Protein AF-A0A942EDS4-F1 (afdb_monomer)

Mean predicted aligned error: 5.41 Å

Solvent-accessible surface area (backbone atoms only — not comparable to full-atom values): 4020 Å² total; per-residue (Å²): 139,87,73,56,26,32,38,79,86,79,66,44,83,38,57,94,61,66,46,82,87,41,56,80,69,58,75,45,62,40,94,84,75,65,48,49,22,34,55,46,73,50,80,43,77,40,77,91,78,73,43,81,41,82,47,50,36,49,42,77,58,80,133

Sequence (63 aa):
MFYYVDCPECKKDLSRFAEQENLDKGAIYCPYCESALRLKYGEIYEQEMGGDCIIFWFEKWED

Structure (mmCIF, N/CA/C/O backbone):
data_AF-A0A942EDS4-F1
#
_entry.id   AF-A0A942EDS4-F1
#
loop_
_atom_site.group_PDB
_atom_site.id
_atom_site.type_symbol
_atom_site.label_atom_id
_atom_site.label_alt_id
_atom_site.label_comp_id
_atom_site.label_asym_id
_atom_site.label_entity_id
_atom_site.label_seq_id
_atom_site.pdbx_PDB_ins_code
_atom_site.Cartn_x
_atom_site.Cartn_y
_atom_site.Cartn_z
_atom_site.occupancy
_atom_site.B_iso_or_equiv
_atom_site.auth_seq_id
_atom_site.auth_comp_id
_atom_site.auth_asym_id
_atom_site.auth_atom_id
_atom_site.pdbx_PDB_model_num
ATOM 1 N N . MET A 1 1 ? 8.551 11.647 -10.701 1.00 37.50 1 MET A N 1
ATOM 2 C CA . MET A 1 1 ? 8.634 10.806 -9.490 1.00 37.50 1 MET A CA 1
ATOM 3 C C . MET A 1 1 ? 7.244 10.753 -8.866 1.00 37.50 1 MET A C 1
ATOM 5 O O . MET A 1 1 ? 6.904 11.593 -8.044 1.00 37.50 1 MET A O 1
ATOM 9 N N . PHE A 1 2 ? 6.393 9.868 -9.386 1.00 39.12 2 PHE A N 1
ATOM 10 C CA . PHE A 1 2 ? 5.005 9.706 -8.948 1.00 39.12 2 PHE A CA 1
ATOM 11 C C . PHE A 1 2 ? 4.971 8.556 -7.945 1.00 39.12 2 PHE A C 1
ATOM 13 O O . PHE A 1 2 ? 5.197 7.418 -8.338 1.00 39.12 2 PHE A O 1
ATOM 2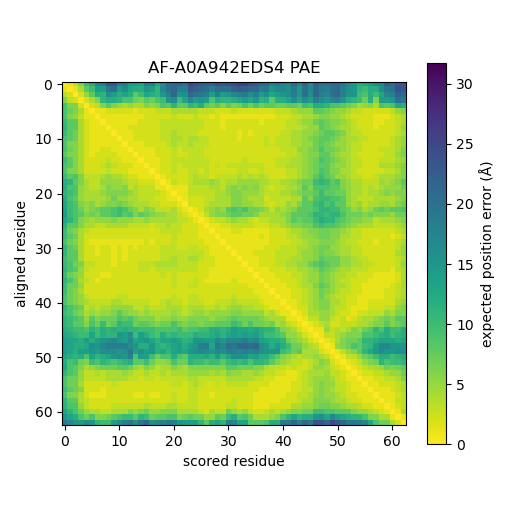0 N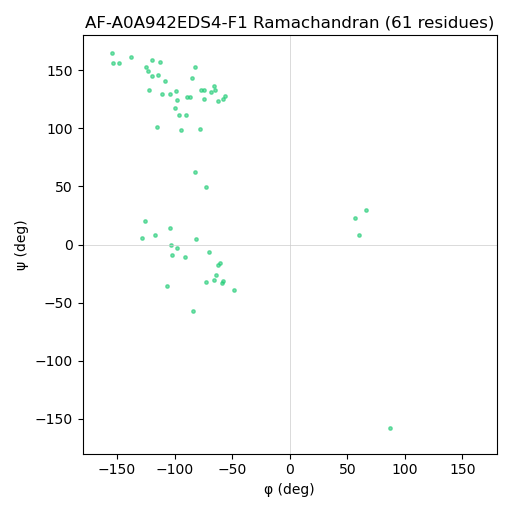 N . TYR A 1 3 ? 4.716 8.831 -6.668 1.00 46.75 3 TYR A N 1
ATOM 21 C CA . TYR A 1 3 ? 4.525 7.772 -5.681 1.00 46.75 3 TYR A CA 1
ATOM 22 C C . TYR A 1 3 ? 3.096 7.84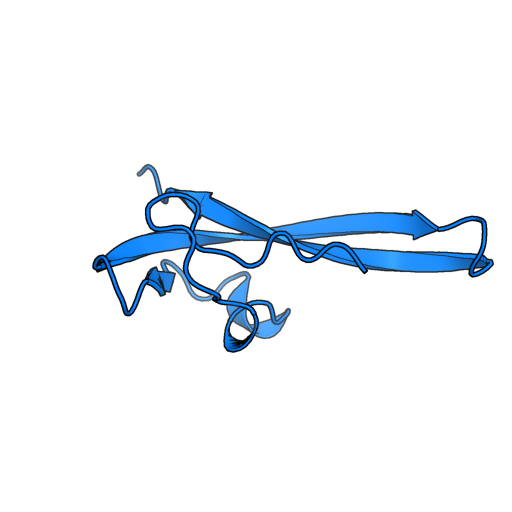1 -5.166 1.00 46.75 3 TYR A C 1
ATOM 24 O O . TYR A 1 3 ? 2.759 8.671 -4.329 1.00 46.75 3 TYR A O 1
ATOM 32 N N . TYR A 1 4 ? 2.253 6.948 -5.682 1.00 62.34 4 TYR A N 1
ATOM 33 C CA . TYR A 1 4 ? 0.911 6.663 -5.169 1.00 62.34 4 TYR A CA 1
ATOM 34 C C . TYR A 1 4 ? 0.997 5.871 -3.853 1.00 62.34 4 TYR A C 1
ATOM 36 O O . TYR A 1 4 ? 0.361 4.841 -3.677 1.00 62.34 4 TYR A O 1
ATOM 44 N N . VAL A 1 5 ? 1.820 6.348 -2.924 1.00 83.12 5 VAL A N 1
ATOM 45 C CA . VAL A 1 5 ? 2.081 5.732 -1.618 1.00 83.12 5 VAL A CA 1
ATOM 46 C C . VAL A 1 5 ? 1.358 6.466 -0.496 1.00 83.12 5 VAL A C 1
ATOM 48 O O . VAL A 1 5 ? 1.659 6.256 0.669 1.00 83.12 5 VAL A O 1
ATOM 51 N N . ASP A 1 6 ? 0.401 7.327 -0.829 1.00 92.12 6 ASP A N 1
ATOM 52 C CA . ASP A 1 6 ? -0.460 7.973 0.152 1.00 92.12 6 ASP A CA 1
ATOM 53 C C . ASP A 1 6 ? -1.615 7.052 0.554 1.00 92.12 6 ASP A C 1
ATOM 55 O O . ASP A 1 6 ? -2.111 6.241 -0.232 1.00 92.12 6 ASP A O 1
ATOM 59 N N . CYS A 1 7 ? -2.118 7.232 1.773 1.00 92.75 7 CYS A N 1
ATOM 60 C CA . CYS A 1 7 ? -3.375 6.628 2.191 1.00 92.75 7 CYS A CA 1
ATOM 61 C C . CYS A 1 7 ? -4.512 7.068 1.247 1.00 92.75 7 CYS A C 1
ATOM 63 O O . CYS A 1 7 ? -4.750 8.275 1.121 1.00 92.75 7 CYS A O 1
ATOM 65 N N . PRO A 1 8 ? -5.277 6.142 0.636 1.00 91.94 8 PRO A N 1
ATOM 66 C CA . PRO A 1 8 ? -6.364 6.509 -0.267 1.00 91.94 8 PRO A CA 1
ATOM 67 C C . PRO A 1 8 ? -7.482 7.285 0.443 1.00 91.94 8 PRO A C 1
ATOM 69 O O . PRO A 1 8 ? -8.113 8.123 -0.202 1.00 91.94 8 PRO A O 1
ATOM 72 N N . GLU A 1 9 ? -7.649 7.092 1.756 1.00 93.75 9 GLU A N 1
ATOM 73 C CA . GLU A 1 9 ? -8.684 7.747 2.561 1.00 93.75 9 GLU A CA 1
ATOM 74 C C . GLU A 1 9 ? -8.247 9.149 3.028 1.00 93.75 9 GLU A C 1
ATOM 76 O O . GLU A 1 9 ? -8.904 10.140 2.721 1.00 93.75 9 GLU A O 1
ATOM 81 N N .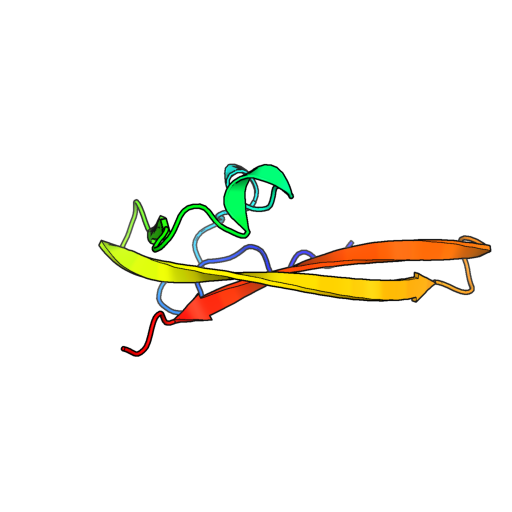 CYS A 1 10 ? -7.118 9.270 3.743 1.00 94.19 10 CYS A N 1
ATOM 82 C CA . CYS A 1 10 ? -6.708 10.538 4.371 1.00 94.19 10 CYS A CA 1
ATOM 83 C C . CYS A 1 10 ? -5.585 11.300 3.649 1.00 94.19 10 CYS A C 1
ATOM 85 O O . CYS A 1 10 ? -5.180 12.367 4.116 1.00 94.19 10 CYS A O 1
ATOM 87 N N . LYS A 1 11 ? -5.070 10.764 2.534 1.00 92.50 11 LYS A N 1
ATOM 88 C CA . LYS A 1 11 ? -4.002 11.354 1.699 1.00 92.50 11 LYS A CA 1
ATOM 89 C C . LYS A 1 11 ? -2.698 11.662 2.446 1.00 92.50 11 LYS A C 1
ATOM 91 O O . LYS A 1 11 ? -1.936 12.535 2.045 1.00 92.50 11 LYS A O 1
ATOM 96 N N . LYS A 1 12 ? -2.451 10.982 3.569 1.00 93.56 12 LYS A N 1
ATOM 97 C CA . LYS A 1 12 ? -1.178 11.065 4.293 1.00 93.56 12 LYS A CA 1
ATOM 98 C C . LYS A 1 12 ? -0.167 10.101 3.695 1.00 93.56 12 LYS A C 1
ATOM 100 O O . LYS A 1 12 ? -0.547 8.984 3.354 1.00 93.56 12 LYS A O 1
ATOM 105 N N . ASP A 1 13 ? 1.091 10.528 3.665 1.00 92.44 13 ASP A N 1
ATOM 106 C CA . ASP A 1 13 ? 2.215 9.724 3.195 1.00 92.44 13 ASP A CA 1
ATOM 107 C C . ASP A 1 13 ? 2.321 8.400 3.962 1.00 92.44 13 ASP A C 1
ATOM 109 O O . ASP A 1 13 ? 2.345 8.369 5.197 1.00 92.44 13 ASP A O 1
ATOM 113 N N . LEU A 1 14 ? 2.379 7.308 3.203 1.00 91.75 14 LEU A N 1
ATOM 114 C CA . LEU A 1 14 ? 2.636 5.948 3.665 1.00 91.75 14 LEU A CA 1
ATOM 115 C C . LEU A 1 14 ? 3.809 5.312 2.897 1.00 91.75 14 LEU A C 1
ATOM 117 O O . LEU A 1 14 ? 3.947 4.089 2.919 1.00 91.75 14 LEU A O 1
ATOM 121 N N . SER A 1 15 ? 4.686 6.109 2.268 1.00 89.94 15 SER A N 1
ATOM 122 C CA . SER A 1 15 ? 5.877 5.639 1.531 1.00 89.94 15 SER A CA 1
ATOM 123 C C . SER A 1 15 ? 6.721 4.626 2.302 1.00 89.94 15 SER A C 1
ATOM 125 O O . SER A 1 15 ? 7.145 3.623 1.739 1.00 89.94 15 SER A O 1
ATOM 127 N N . ARG A 1 16 ? 6.879 4.820 3.616 1.00 88.88 16 ARG A N 1
ATOM 128 C CA . ARG A 1 16 ? 7.611 3.905 4.512 1.00 88.88 16 ARG A CA 1
ATOM 129 C C . ARG A 1 16 ? 7.050 2.482 4.592 1.00 88.88 16 ARG A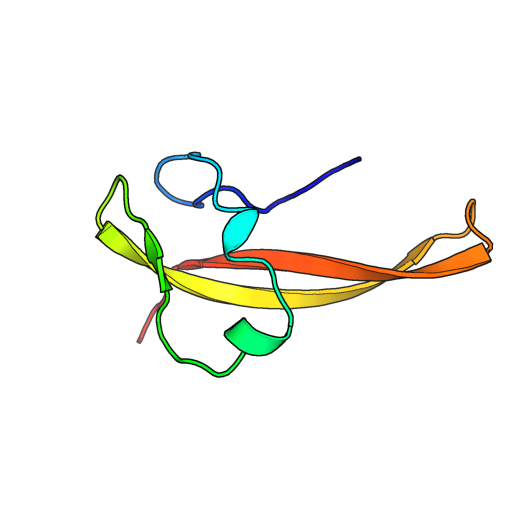 C 1
ATOM 131 O O . ARG A 1 16 ? 7.689 1.617 5.169 1.00 88.88 16 ARG A O 1
ATOM 138 N N . PHE A 1 17 ? 5.820 2.267 4.133 1.00 89.44 17 PHE A N 1
ATOM 139 C CA . PHE A 1 17 ? 5.168 0.961 4.121 1.00 89.44 17 PHE A CA 1
ATOM 140 C C . PHE A 1 17 ? 5.174 0.331 2.721 1.00 89.44 17 PHE A C 1
ATOM 142 O O . PHE A 1 17 ? 4.827 -0.842 2.591 1.00 89.44 17 PHE A O 1
ATOM 149 N N . ALA A 1 18 ? 5.568 1.079 1.685 1.00 87.81 18 ALA A N 1
ATOM 150 C CA . ALA A 1 18 ? 5.597 0.650 0.291 1.00 87.81 18 ALA A CA 1
ATOM 151 C C . ALA A 1 18 ? 6.867 -0.159 -0.031 1.00 87.81 18 ALA A C 1
ATOM 153 O O . ALA A 1 18 ? 7.693 0.236 -0.850 1.00 87.81 18 ALA A O 1
ATOM 154 N N . GLU A 1 19 ? 7.017 -1.297 0.643 1.00 86.06 19 GLU A N 1
ATOM 155 C CA . GLU A 1 19 ? 8.147 -2.215 0.491 1.00 86.06 19 GLU A CA 1
ATOM 156 C C . GLU A 1 19 ? 7.649 -3.611 0.113 1.00 86.06 19 GLU A C 1
ATOM 158 O O . GLU A 1 19 ? 6.568 -4.033 0.533 1.00 86.06 19 GLU A O 1
ATOM 163 N N . GLN A 1 20 ? 8.452 -4.361 -0.647 1.00 83.12 20 GLN A N 1
ATOM 164 C CA . GLN A 1 20 ? 8.076 -5.693 -1.137 1.00 83.12 20 GLN A CA 1
ATOM 165 C C . GLN A 1 20 ? 7.756 -6.668 0.009 1.00 83.12 20 GLN A C 1
ATOM 167 O O . GLN A 1 20 ? 6.843 -7.481 -0.102 1.00 83.12 20 GLN A O 1
ATOM 172 N N . GLU A 1 21 ? 8.436 -6.526 1.150 1.00 85.12 21 GLU A N 1
ATOM 173 C CA . GLU A 1 21 ? 8.191 -7.323 2.357 1.00 85.12 21 GLU A CA 1
ATOM 174 C C . GLU A 1 21 ? 6.786 -7.144 2.951 1.00 85.12 21 GLU A C 1
ATOM 176 O O . GLU A 1 21 ? 6.367 -7.955 3.776 1.00 85.12 21 GLU A O 1
ATOM 181 N N . ASN A 1 22 ? 6.061 -6.086 2.582 1.00 84.12 22 ASN A N 1
ATOM 182 C CA . ASN A 1 22 ? 4.742 -5.769 3.130 1.00 84.12 22 ASN A CA 1
ATOM 183 C C . ASN A 1 22 ? 3.578 -6.245 2.243 1.00 84.12 22 ASN A C 1
ATOM 185 O O . ASN A 1 22 ? 2.427 -6.120 2.654 1.00 84.12 22 ASN A O 1
ATOM 189 N N . LEU A 1 23 ? 3.845 -6.821 1.064 1.00 82.56 23 LEU A N 1
ATOM 190 C CA . LEU A 1 23 ? 2.808 -7.244 0.110 1.00 82.56 23 LEU A CA 1
ATOM 191 C C . LEU A 1 23 ? 1.916 -8.391 0.614 1.00 82.56 23 LEU A C 1
ATOM 193 O O . LEU A 1 23 ? 0.729 -8.430 0.287 1.00 82.56 23 LEU A O 1
ATOM 197 N N . ASP A 1 24 ? 2.460 -9.270 1.459 1.00 81.19 24 ASP A N 1
ATOM 198 C CA . ASP A 1 24 ? 1.778 -10.481 1.945 1.00 81.19 24 ASP A CA 1
ATOM 199 C C . ASP A 1 24 ? 1.553 -10.496 3.468 1.00 81.19 24 ASP A C 1
ATOM 201 O O . ASP A 1 24 ? 1.120 -11.500 4.034 1.00 81.19 24 ASP A O 1
ATOM 205 N N . LYS A 1 25 ? 1.820 -9.383 4.165 1.00 82.62 25 LYS A N 1
ATOM 206 C CA . LYS A 1 25 ? 1.737 -9.307 5.639 1.00 82.62 25 LYS A CA 1
ATOM 207 C C . LYS A 1 25 ? 0.326 -9.088 6.196 1.00 82.62 25 LYS A C 1
ATOM 209 O O . LYS A 1 25 ? 0.167 -8.956 7.408 1.00 82.62 25 LYS A O 1
ATOM 214 N N . GLY A 1 26 ? -0.698 -9.077 5.349 1.00 87.00 26 GLY A N 1
ATOM 215 C CA . GLY A 1 26 ? -2.059 -8.761 5.774 1.00 87.00 26 GLY A CA 1
ATOM 216 C C . GLY A 1 26 ? -2.348 -7.258 5.741 1.00 87.00 26 GLY A C 1
ATOM 217 O O . GLY A 1 26 ? -1.703 -6.506 5.008 1.00 87.00 26 GLY A O 1
ATOM 218 N N . ALA A 1 27 ? -3.354 -6.830 6.507 1.00 91.31 27 ALA A N 1
ATOM 219 C CA . ALA A 1 27 ? -3.807 -5.444 6.512 1.00 91.31 27 ALA A CA 1
ATOM 220 C C . ALA A 1 27 ? -2.769 -4.499 7.126 1.00 91.31 27 ALA A C 1
ATOM 222 O O . ALA A 1 27 ? -2.272 -4.716 8.231 1.00 91.31 27 ALA A O 1
ATOM 223 N N . ILE A 1 28 ? -2.487 -3.408 6.415 1.00 91.94 28 ILE A N 1
ATOM 224 C CA . ILE A 1 28 ? -1.658 -2.298 6.878 1.00 91.94 28 ILE A CA 1
ATOM 225 C C . ILE A 1 28 ? -2.599 -1.197 7.342 1.00 91.94 28 ILE A C 1
ATOM 227 O O . ILE A 1 28 ? -3.371 -0.648 6.558 1.00 91.94 28 ILE A O 1
ATOM 231 N N . TYR A 1 29 ? -2.538 -0.856 8.622 1.00 93.56 29 TYR A N 1
ATOM 232 C CA . TYR A 1 29 ? -3.384 0.189 9.183 1.00 93.56 29 TYR A CA 1
ATOM 233 C C . TYR A 1 29 ? -2.733 1.556 9.001 1.00 93.56 29 TYR A C 1
ATOM 235 O O . TYR A 1 29 ? -1.584 1.776 9.396 1.00 93.56 29 TYR A O 1
ATOM 243 N N . CYS A 1 30 ? -3.475 2.499 8.420 1.00 93.75 30 CYS A N 1
ATOM 244 C CA . CYS A 1 30 ? -3.017 3.876 8.324 1.00 93.75 30 CYS A CA 1
ATOM 245 C C . CYS A 1 30 ? -2.831 4.459 9.740 1.00 93.75 30 CYS A C 1
ATOM 247 O O . CYS A 1 30 ? -3.805 4.545 10.484 1.00 93.75 30 CYS A O 1
ATOM 249 N N . PRO A 1 31 ? -1.642 4.961 10.113 1.00 94.81 31 PRO A N 1
ATOM 250 C CA . PRO A 1 31 ? -1.388 5.508 11.449 1.00 94.81 31 PRO A CA 1
ATOM 251 C C . PRO A 1 31 ? -2.108 6.842 11.719 1.00 94.81 31 PRO A C 1
ATOM 253 O O . PRO A 1 31 ? -2.021 7.365 12.824 1.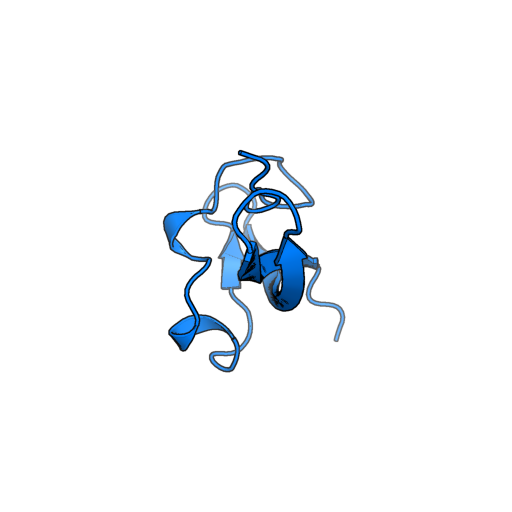00 94.81 31 PRO A O 1
ATOM 256 N N . TYR A 1 32 ? -2.766 7.423 10.709 1.00 95.31 32 TYR A N 1
ATOM 257 C CA . TYR A 1 32 ? -3.430 8.727 10.804 1.00 95.31 32 TYR A CA 1
ATOM 258 C C . TYR A 1 32 ? -4.956 8.642 10.841 1.00 95.31 32 TYR A C 1
ATOM 260 O O . TYR A 1 32 ? -5.588 9.476 11.478 1.00 95.31 32 TYR A O 1
ATOM 268 N N . CYS A 1 33 ? -5.551 7.692 10.116 1.00 94.81 33 CYS A N 1
ATOM 269 C CA . CYS A 1 33 ? -7.008 7.540 10.022 1.00 94.81 33 CYS A CA 1
ATOM 270 C C . CYS A 1 33 ? -7.491 6.121 10.334 1.00 94.81 33 CYS A C 1
ATOM 272 O O . CYS A 1 33 ? -8.664 5.827 10.134 1.00 94.81 33 CYS A O 1
ATOM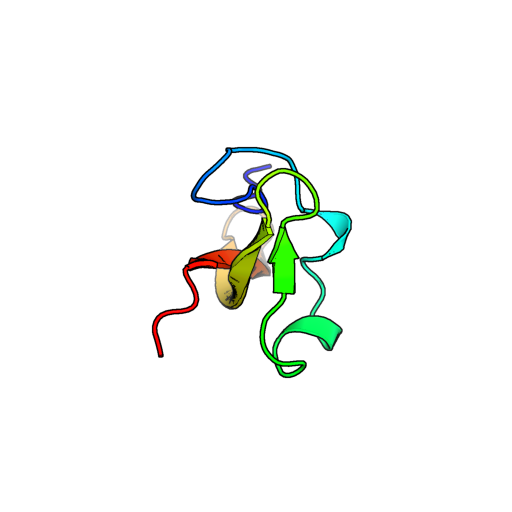 274 N N . GLU A 1 34 ? -6.577 5.239 10.752 1.00 95.38 34 GLU A N 1
ATOM 275 C CA . GLU A 1 34 ? -6.842 3.864 11.201 1.00 95.38 34 GLU A CA 1
ATOM 276 C C . GLU A 1 34 ? -7.510 2.959 10.155 1.00 95.38 34 GLU A C 1
ATOM 278 O O . GLU A 1 34 ? -7.869 1.820 10.440 1.00 95.38 34 GLU A O 1
ATOM 283 N N . SER A 1 35 ? -7.628 3.429 8.913 1.00 94.75 35 SER A N 1
ATOM 284 C CA . SER A 1 35 ? -8.183 2.646 7.816 1.00 94.75 35 SER A CA 1
ATOM 285 C C . SER A 1 35 ? -7.282 1.455 7.507 1.00 94.75 35 SER A C 1
ATOM 287 O O . SER A 1 35 ? -6.063 1.611 7.392 1.00 94.75 35 SER A O 1
ATOM 289 N N . ALA A 1 36 ? -7.890 0.279 7.362 1.00 95.00 36 ALA A N 1
ATOM 290 C CA . ALA A 1 36 ? -7.213 -0.925 6.907 1.00 95.00 36 ALA A CA 1
ATOM 291 C C . ALA A 1 36 ? -6.951 -0.825 5.400 1.00 95.00 36 ALA A C 1
ATOM 293 O O . ALA A 1 36 ? -7.867 -0.583 4.610 1.00 95.00 36 ALA A O 1
ATOM 294 N N . LEU A 1 37 ? -5.693 -0.993 5.008 1.00 93.19 37 LEU A N 1
ATOM 295 C CA . LEU A 1 37 ? -5.226 -0.869 3.634 1.00 93.19 37 LEU A CA 1
ATOM 296 C C . LEU A 1 37 ? -4.496 -2.135 3.207 1.00 93.19 37 LEU A C 1
ATOM 298 O O . LEU A 1 37 ? -3.873 -2.818 4.021 1.00 93.19 37 LEU A O 1
ATOM 302 N N . ARG A 1 38 ? -4.517 -2.410 1.907 1.00 92.00 38 ARG A N 1
ATOM 303 C CA . ARG A 1 38 ? -3.706 -3.442 1.270 1.00 92.00 38 ARG A CA 1
ATOM 304 C C . ARG A 1 38 ? -2.657 -2.784 0.389 1.00 92.00 38 ARG A C 1
ATOM 306 O O . ARG A 1 38 ? -2.995 -1.940 -0.438 1.00 92.00 38 ARG A O 1
ATOM 313 N N . LEU A 1 39 ? -1.401 -3.193 0.549 1.00 92.19 39 LEU A N 1
ATOM 314 C CA . LEU A 1 39 ? -0.350 -2.820 -0.388 1.00 92.19 39 LEU A CA 1
ATOM 315 C C . LEU A 1 39 ? -0.470 -3.675 -1.652 1.00 92.19 39 LEU A C 1
ATOM 317 O O . LEU A 1 39 ? -0.618 -4.897 -1.588 1.00 92.19 39 LEU A O 1
ATOM 321 N N . LYS A 1 40 ? -0.398 -3.020 -2.801 1.00 90.88 40 LYS A N 1
ATOM 322 C CA . LYS A 1 40 ? -0.322 -3.633 -4.122 1.00 90.88 40 LYS A CA 1
ATOM 323 C C . LYS A 1 40 ? 0.965 -3.210 -4.801 1.00 90.88 40 LYS A C 1
ATOM 325 O O . LYS A 1 40 ? 1.553 -2.184 -4.455 1.00 90.88 40 LYS A O 1
ATOM 330 N N . TYR A 1 41 ? 1.371 -4.004 -5.780 1.00 90.94 41 TYR A N 1
ATOM 331 C CA . TYR A 1 41 ? 2.464 -3.662 -6.667 1.00 90.94 41 TYR A CA 1
ATOM 332 C C . TYR A 1 41 ? 2.131 -4.028 -8.108 1.00 90.94 41 TYR A C 1
ATOM 334 O O . TYR A 1 41 ? 1.243 -4.840 -8.377 1.00 90.94 41 TYR A O 1
ATOM 342 N N . GLY A 1 42 ? 2.874 -3.423 -9.021 1.00 87.62 42 GLY A N 1
ATOM 343 C CA . GLY A 1 42 ? 2.833 -3.701 -10.443 1.00 87.62 42 GLY A CA 1
ATOM 344 C C . GLY A 1 42 ? 4.170 -3.351 -11.071 1.00 87.62 42 GLY A C 1
ATOM 345 O O . GLY A 1 42 ? 4.925 -2.539 -10.538 1.00 87.62 42 GLY A O 1
ATOM 346 N N . GLU A 1 43 ? 4.459 -3.979 -12.197 1.00 88.38 43 GLU A N 1
ATOM 347 C CA . GLU A 1 43 ? 5.671 -3.737 -12.970 1.00 88.38 43 GLU A CA 1
ATOM 348 C C . GLU A 1 43 ? 5.301 -2.892 -14.186 1.00 88.38 43 GLU A C 1
ATOM 350 O O . GLU A 1 43 ? 4.347 -3.201 -14.906 1.00 88.38 43 GLU A O 1
ATOM 355 N N . ILE A 1 44 ? 6.033 -1.805 -14.402 1.00 85.25 44 ILE A N 1
ATOM 356 C CA . ILE A 1 44 ? 5.934 -1.002 -15.616 1.00 85.25 44 ILE A CA 1
ATOM 357 C C . ILE A 1 44 ? 7.281 -0.992 -16.327 1.00 85.25 44 ILE A C 1
ATOM 359 O O . ILE A 1 44 ? 8.331 -0.959 -15.692 1.00 85.25 44 ILE A O 1
ATOM 363 N N . TYR A 1 45 ? 7.250 -0.979 -17.654 1.00 82.38 45 TYR A N 1
ATOM 364 C CA . TYR A 1 45 ? 8.451 -0.763 -18.448 1.00 82.38 45 TYR A CA 1
ATOM 365 C C . TYR A 1 45 ? 8.621 0.735 -18.704 1.00 82.38 45 TYR A C 1
ATOM 367 O O . TYR A 1 45 ? 7.817 1.340 -19.424 1.00 82.38 45 TYR A O 1
ATOM 375 N N . GLU A 1 46 ? 9.648 1.346 -18.114 1.00 79.81 46 GLU A N 1
ATOM 376 C CA . GLU A 1 46 ? 9.904 2.779 -18.258 1.00 79.81 46 GLU A CA 1
ATOM 377 C C . GLU A 1 46 ? 10.911 3.006 -19.395 1.00 79.81 46 GLU A C 1
ATOM 379 O O . GLU A 1 46 ? 12.123 2.848 -19.237 1.00 79.81 46 GLU A O 1
ATOM 384 N N . GLN A 1 47 ? 10.391 3.352 -20.580 1.00 77.44 47 GLN A N 1
ATOM 385 C CA . GLN A 1 47 ? 11.182 3.461 -21.817 1.00 77.44 47 GLN A CA 1
ATOM 386 C C . GLN A 1 47 ? 12.345 4.460 -21.711 1.00 77.44 47 GLN A C 1
ATOM 388 O O . GLN A 1 47 ? 13.378 4.248 -22.341 1.00 77.44 47 GLN A O 1
ATOM 393 N N . GLU A 1 48 ? 12.204 5.524 -20.914 1.00 78.25 48 GLU A N 1
ATOM 394 C CA . GLU A 1 48 ? 13.253 6.537 -20.730 1.00 78.25 48 GLU A CA 1
ATOM 395 C C . GLU A 1 48 ? 14.433 6.030 -19.887 1.00 78.25 48 GLU A C 1
ATOM 397 O O . GLU A 1 48 ? 15.574 6.413 -20.140 1.00 78.25 48 GLU A O 1
ATOM 402 N N . MET A 1 49 ? 14.182 5.140 -18.922 1.00 70.38 49 MET A N 1
ATOM 403 C CA . MET A 1 49 ? 15.232 4.503 -18.115 1.00 70.38 49 MET A CA 1
ATOM 404 C C . MET A 1 49 ? 15.726 3.181 -18.715 1.00 70.38 49 MET A C 1
ATOM 406 O O . MET A 1 49 ? 16.740 2.646 -18.269 1.00 70.38 49 MET A O 1
ATOM 410 N N . GLY A 1 50 ? 15.034 2.659 -19.733 1.00 79.06 50 GLY A N 1
ATOM 411 C CA . GLY A 1 50 ? 15.398 1.424 -20.423 1.00 79.06 50 GLY A CA 1
ATOM 412 C C . GLY A 1 50 ? 15.293 0.176 -19.544 1.00 79.06 50 GLY A C 1
ATOM 413 O O . GLY A 1 50 ? 16.054 -0.768 -19.756 1.00 79.06 50 GLY A O 1
ATOM 414 N N . GLY A 1 51 ? 14.386 0.161 -18.562 1.00 79.75 51 GLY A N 1
ATOM 415 C CA . GLY A 1 51 ? 14.271 -0.937 -17.603 1.00 79.75 51 GLY A CA 1
ATOM 416 C C . GLY A 1 51 ? 12.886 -1.096 -16.979 1.00 79.75 51 GLY A C 1
ATOM 417 O O . GLY A 1 51 ? 12.037 -0.203 -17.052 1.00 79.75 51 GLY A O 1
ATOM 418 N N . ASP A 1 52 ? 12.682 -2.258 -16.361 1.00 82.75 52 ASP A N 1
ATOM 419 C CA . ASP A 1 52 ? 11.493 -2.571 -15.573 1.00 82.75 52 ASP A CA 1
ATOM 420 C C . ASP A 1 52 ? 11.541 -1.841 -14.224 1.00 82.75 52 ASP A C 1
ATOM 422 O O . ASP A 1 52 ? 12.556 -1.841 -13.524 1.00 82.75 52 ASP A O 1
ATOM 426 N N . CYS A 1 53 ? 10.429 -1.210 -13.861 1.00 83.25 53 CYS A N 1
ATOM 427 C CA . CYS A 1 53 ? 10.252 -0.457 -12.629 1.00 83.25 53 CYS A CA 1
ATOM 428 C C . CYS A 1 53 ? 9.073 -1.030 -11.839 1.00 83.25 53 CYS A C 1
ATOM 430 O O . CYS A 1 53 ? 7.988 -1.241 -12.383 1.00 83.25 53 CYS A O 1
ATOM 432 N N . ILE A 1 54 ? 9.270 -1.244 -10.537 1.00 84.38 54 ILE A N 1
ATOM 433 C CA . ILE A 1 54 ? 8.204 -1.675 -9.628 1.00 84.38 54 ILE A CA 1
ATOM 434 C C . ILE A 1 54 ? 7.509 -0.437 -9.062 1.00 84.38 54 ILE A C 1
ATOM 436 O O . ILE A 1 54 ? 8.151 0.446 -8.490 1.00 84.38 54 ILE A O 1
ATOM 440 N N . ILE A 1 55 ? 6.186 -0.393 -9.187 1.00 87.12 55 ILE A N 1
ATOM 441 C CA . ILE A 1 55 ? 5.324 0.617 -8.573 1.00 87.12 55 ILE A CA 1
ATOM 442 C C . ILE A 1 55 ? 4.541 -0.028 -7.443 1.00 87.12 55 ILE A C 1
ATOM 444 O O . ILE A 1 55 ? 4.043 -1.140 -7.591 1.00 87.12 55 ILE A O 1
ATOM 448 N N . PHE A 1 56 ? 4.374 0.713 -6.351 1.00 89.62 56 PHE A N 1
ATOM 449 C CA . PHE A 1 56 ? 3.530 0.348 -5.222 1.00 89.62 56 PHE A CA 1
ATOM 450 C C . PHE A 1 56 ? 2.348 1.311 -5.076 1.00 89.62 56 PHE A C 1
ATOM 452 O O . PHE A 1 56 ? 2.495 2.511 -5.325 1.00 89.62 56 PHE A O 1
ATOM 459 N N . TRP A 1 57 ? 1.195 0.799 -4.635 1.00 92.25 57 TRP A N 1
ATOM 460 C CA . TRP A 1 57 ? 0.047 1.623 -4.242 1.00 92.25 57 TRP A CA 1
ATOM 461 C C . TRP A 1 57 ? -0.786 0.991 -3.126 1.00 92.25 57 TRP A C 1
ATOM 463 O O . TRP A 1 57 ? -0.773 -0.225 -2.933 1.00 92.25 57 TRP A O 1
ATOM 473 N N . PHE A 1 58 ? -1.516 1.829 -2.387 1.00 92.12 58 PHE A N 1
ATOM 474 C CA . PHE A 1 58 ? -2.451 1.385 -1.352 1.00 92.12 58 PHE A CA 1
ATOM 475 C C . PHE A 1 58 ? -3.891 1.375 -1.860 1.00 92.12 58 PHE A C 1
ATOM 477 O O . PHE A 1 58 ? -4.387 2.369 -2.390 1.00 92.12 58 PHE A O 1
ATOM 484 N N . GLU A 1 59 ? -4.585 0.270 -1.610 1.00 92.69 59 GLU A N 1
ATOM 485 C CA . GLU A 1 59 ? -6.032 0.129 -1.785 1.00 92.69 59 GLU A CA 1
ATOM 486 C C . GLU A 1 59 ? -6.698 -0.055 -0.423 1.00 92.69 59 GLU A C 1
ATOM 488 O O . GLU A 1 59 ? -6.058 -0.480 0.544 1.00 92.69 59 GLU A O 1
ATOM 493 N N . LYS A 1 60 ? -7.991 0.260 -0.325 1.00 92.06 60 LYS A N 1
ATOM 494 C CA . LYS A 1 60 ? -8.766 -0.057 0.875 1.00 92.06 60 LYS A CA 1
ATOM 495 C C . LYS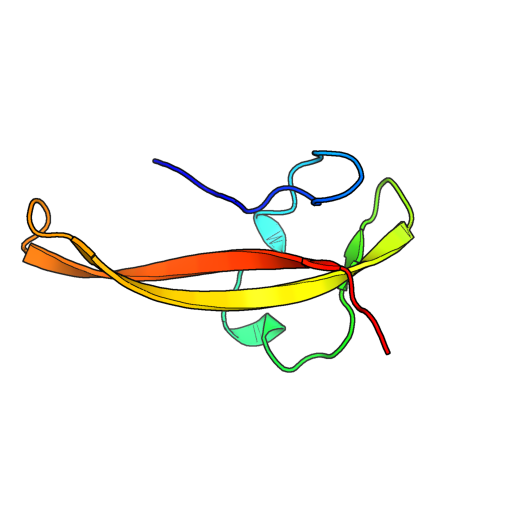 A 1 60 ? -8.867 -1.574 1.021 1.00 92.06 60 LYS A C 1
ATOM 497 O O . LYS A 1 60 ? -9.082 -2.279 0.039 1.00 92.06 60 LYS A O 1
ATOM 502 N N . TRP A 1 61 ? -8.687 -2.075 2.238 1.00 89.69 61 TRP A N 1
ATOM 503 C CA . TRP A 1 61 ? -8.910 -3.485 2.529 1.00 89.69 61 TRP A CA 1
ATOM 504 C C . TRP A 1 61 ? -10.417 -3.723 2.654 1.00 89.69 61 TRP A C 1
ATOM 506 O O . TRP A 1 61 ? -11.017 -3.389 3.675 1.00 89.69 61 TRP A O 1
ATOM 516 N N . GLU A 1 62 ? -11.028 -4.239 1.592 1.00 78.50 62 GLU A N 1
ATOM 517 C CA . GLU A 1 62 ? -12.407 -4.730 1.595 1.00 78.50 62 GLU A CA 1
ATOM 518 C C . GLU A 1 62 ? -12.358 -6.257 1.767 1.00 78.50 62 GLU A C 1
ATOM 520 O O . GLU A 1 62 ? -11.616 -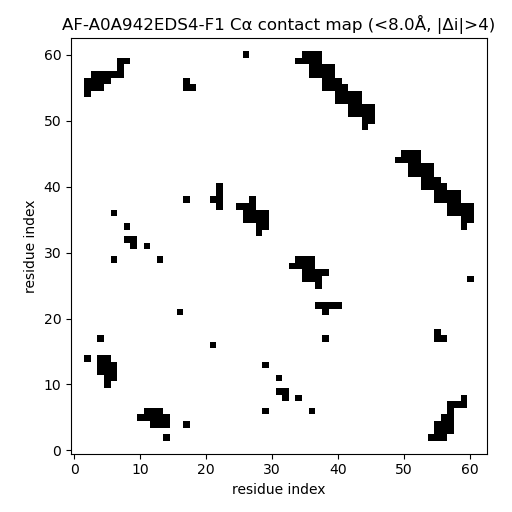6.928 1.047 1.00 78.50 62 GLU A O 1
ATOM 525 N N . ASP A 1 63 ? -13.049 -6.760 2.794 1.00 59.69 63 ASP A N 1
ATOM 526 C CA . ASP A 1 63 ? -13.099 -8.181 3.181 1.00 59.69 63 ASP A CA 1
ATOM 527 C C . ASP A 1 63 ? -14.019 -8.994 2.254 1.00 59.69 63 ASP A C 1
ATOM 529 O O . ASP A 1 63 ? -15.119 -8.483 1.923 1.00 59.69 63 ASP A O 1
#

Nearest PDB structures (foldseek):
  7zag-assembly1_R  TM=6.628E-01  e=2.313E+00  Pyrococcus abyssi GE5
  6zu5-assembly1_SL0  TM=6.305E-01  e=2.613E+00  Paranosema locustae
  8bn3-assembly1_C1  TM=5.993E-01  e=2.458E+00  Saccharomyces cerevisiae
  6snt-assembly1_L  TM=6.110E-01  e=2.951E+00  Saccharomyces cerevisiae
  8jiw-assembly1_BL  TM=6.046E-01  e=3.136E+00  Triticum aestivum

pLDDT: mean 85.14, std 12.25, range [37.5, 95.38]

Foldseek 3Di:
DDAQQADPPPRHHNVVQQDPVNQPVAWDADPPPRFTKHKDKDWDQDVVVRDIDIGIHIDGDDD

Secondary structure (DSSP, 8-state):
-----B-TTT--B-GGG-SGGGTTS-PEEPTTT--EEEEEEEEEEETTTTEEEEEEEEEE---

Radius of gyration: 12.51 Å; Cα contacts (8 Å, |Δi|>4): 104; chains: 1; bounding box: 28×22×33 Å